Protein AF-A0A845YZS2-F1 (afdb_monomer_lite)

pLDDT: mean 95.35, std 3.65, range [79.06, 98.12]

Foldseek 3Di:
DDDDPVPDWDWDADPQFRIAIPVGDTHRDDPVCVVVVVVVVVVVVD

Secondary structure (DSSP, 8-state):
----GGG---EEE-SSEEEEETTS-EEEPP-TTHHHHHHHHHHTT-

Radius of gyration: 17.39 Å; chains: 1; bounding box: 46×20×36 Å

Sequence (46 aa):
MEPTLKNTLGIDMGLKEFLVTSEGESIPIPQYYRKSQQRLKILQKR

Structure (mmCIF, N/CA/C/O backbone):
data_AF-A0A845YZS2-F1
#
_entry.id   AF-A0A845YZS2-F1
#
loop_
_atom_site.group_PDB
_atom_site.id
_atom_site.type_symbol
_atom_site.label_atom_id
_atom_site.label_alt_id
_atom_site.label_comp_id
_atom_site.label_asym_id
_atom_site.label_entity_id
_atom_site.label_seq_id
_atom_site.pdbx_PDB_ins_code
_atom_site.Cartn_x
_atom_site.Cartn_y
_atom_site.Cartn_z
_atom_site.occupancy
_atom_site.B_iso_or_equiv
_atom_site.auth_seq_id
_atom_site.auth_comp_id
_atom_site.auth_asym_id
_atom_site.auth_atom_id
_atom_site.pdbx_PDB_model_num
ATOM 1 N N . MET A 1 1 ? 22.936 11.406 -8.402 1.00 79.06 1 MET A N 1
ATOM 2 C CA . MET A 1 1 ? 22.715 10.232 -9.270 1.00 79.06 1 MET A CA 1
ATOM 3 C C . MET A 1 1 ? 21.517 10.582 -10.115 1.00 79.06 1 MET A C 1
ATOM 5 O O . MET A 1 1 ? 20.465 10.823 -9.542 1.00 79.06 1 MET A O 1
ATOM 9 N N . GLU A 1 2 ? 21.700 10.691 -11.425 1.00 91.94 2 GLU A N 1
ATOM 10 C CA . GLU A 1 2 ? 20.618 11.114 -12.314 1.00 91.94 2 GLU A CA 1
ATOM 11 C C . GLU A 1 2 ? 19.717 9.926 -12.690 1.00 91.94 2 GLU A C 1
ATOM 13 O O . GLU A 1 2 ? 20.217 8.803 -12.859 1.00 91.94 2 GLU A O 1
ATOM 18 N N . PRO A 1 3 ? 18.399 10.135 -12.830 1.00 91.31 3 PRO A N 1
ATOM 19 C CA . PRO A 1 3 ? 17.503 9.136 -13.394 1.00 91.31 3 PRO A CA 1
ATOM 20 C C . PRO A 1 3 ? 17.909 8.761 -14.827 1.00 91.31 3 PRO A C 1
ATOM 22 O O . PRO A 1 3 ? 18.231 9.611 -15.653 1.00 91.31 3 PRO A O 1
ATOM 25 N N . THR A 1 4 ? 17.881 7.468 -15.131 1.00 95.56 4 THR A N 1
ATOM 26 C CA . THR A 1 4 ? 18.141 6.881 -16.448 1.00 95.56 4 THR A CA 1
ATOM 27 C C . THR A 1 4 ? 17.168 5.730 -16.674 1.00 95.56 4 THR A C 1
ATOM 29 O O . THR A 1 4 ? 16.663 5.138 -15.724 1.00 95.56 4 THR A O 1
ATOM 32 N N . LEU A 1 5 ? 16.965 5.317 -17.924 1.00 91.56 5 LEU A N 1
ATOM 33 C CA . LEU A 1 5 ? 16.144 4.133 -18.209 1.00 91.56 5 LEU A CA 1
ATOM 34 C C . LEU A 1 5 ? 16.664 2.867 -17.504 1.00 91.56 5 LEU A C 1
ATOM 36 O O . LEU A 1 5 ? 15.874 2.017 -17.119 1.00 91.56 5 LEU A O 1
ATOM 40 N N . LYS A 1 6 ? 17.982 2.763 -17.279 1.00 92.50 6 LYS A N 1
ATOM 41 C CA . LYS A 1 6 ? 18.605 1.619 -16.593 1.00 92.50 6 LYS A CA 1
ATOM 42 C C . LYS A 1 6 ? 18.332 1.571 -15.089 1.00 92.50 6 LYS A C 1
ATOM 44 O O . LYS A 1 6 ? 18.502 0.515 -14.498 1.00 92.50 6 LYS A O 1
ATOM 49 N N . ASN A 1 7 ? 17.980 2.698 -14.471 1.00 93.06 7 ASN A N 1
ATOM 50 C CA . ASN A 1 7 ? 17.659 2.779 -13.041 1.00 93.06 7 ASN A CA 1
ATOM 51 C C . ASN A 1 7 ? 16.185 3.134 -12.790 1.00 93.06 7 ASN A C 1
ATOM 53 O O . ASN A 1 7 ? 15.816 3.484 -11.671 1.00 93.06 7 ASN A O 1
ATOM 57 N N . THR A 1 8 ? 15.356 3.059 -13.834 1.00 95.00 8 THR A N 1
ATOM 58 C CA . THR A 1 8 ? 13.914 3.263 -13.736 1.00 95.00 8 THR A CA 1
ATOM 59 C C . THR A 1 8 ? 13.247 1.939 -13.385 1.00 95.00 8 THR A C 1
ATOM 61 O O . THR A 1 8 ? 13.502 0.932 -14.040 1.00 95.00 8 THR A O 1
ATOM 64 N N . LEU A 1 9 ? 12.361 1.958 -12.390 1.00 95.38 9 LEU A N 1
ATOM 65 C CA . LEU A 1 9 ? 11.515 0.830 -12.013 1.00 95.38 9 LEU A CA 1
ATOM 66 C C . LEU A 1 9 ? 10.054 1.200 -12.275 1.00 95.38 9 LEU A C 1
ATOM 68 O O . LEU A 1 9 ? 9.581 2.234 -11.798 1.00 95.38 9 LEU A O 1
ATOM 72 N N . GLY A 1 10 ? 9.343 0.371 -13.037 1.00 96.19 10 GLY A N 1
ATOM 73 C CA . GLY A 1 10 ? 7.904 0.522 -13.218 1.00 96.19 10 GLY A CA 1
ATOM 74 C C . GLY A 1 10 ? 7.161 0.035 -11.979 1.00 96.19 10 GLY A C 1
ATOM 75 O O . GLY A 1 10 ? 7.523 -0.995 -11.413 1.00 96.19 10 GLY A O 1
ATOM 76 N N . ILE A 1 11 ? 6.121 0.759 -11.574 1.00 97.31 11 ILE A N 1
ATOM 77 C CA . ILE A 1 11 ? 5.225 0.358 -10.487 1.00 97.31 11 ILE A CA 1
ATOM 78 C C . ILE A 1 11 ? 3.780 0.390 -10.981 1.00 97.31 11 ILE A C 1
ATOM 80 O O . ILE A 1 11 ? 3.355 1.360 -11.609 1.0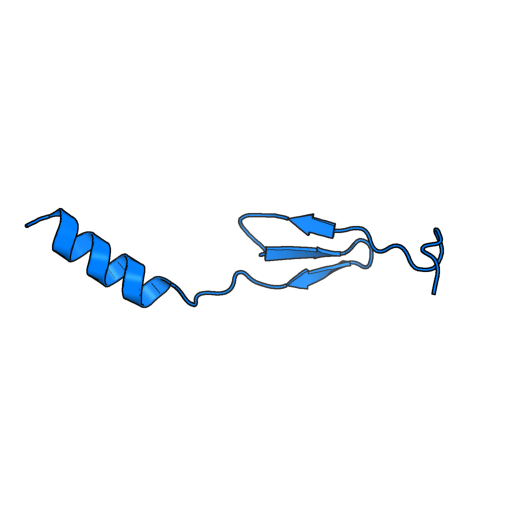0 97.31 11 ILE A O 1
ATOM 84 N N . ASP A 1 12 ? 3.034 -0.665 -10.685 1.00 97.19 12 ASP A N 1
ATOM 85 C CA . ASP A 1 12 ? 1.579 -0.720 -10.800 1.00 97.19 12 ASP A CA 1
ATOM 86 C C . ASP A 1 12 ? 0.985 -0.792 -9.392 1.00 97.19 12 ASP A C 1
ATOM 88 O O . ASP A 1 12 ? 1.504 -1.517 -8.546 1.00 97.19 12 ASP A O 1
ATOM 92 N N . MET A 1 13 ? -0.068 -0.030 -9.106 1.00 96.94 13 MET A N 1
ATOM 93 C CA . MET A 1 13 ? -0.650 0.080 -7.763 1.00 96.94 13 MET A CA 1
ATOM 94 C C . MET A 1 13 ? -2.091 -0.417 -7.759 1.00 96.94 13 MET A C 1
ATOM 96 O O . MET A 1 13 ? -2.872 -0.071 -8.644 1.00 96.94 13 MET A O 1
ATOM 100 N N . GLY A 1 14 ? -2.481 -1.180 -6.733 1.00 94.00 14 GLY A N 1
ATOM 101 C CA . GLY A 1 14 ? -3.778 -1.853 -6.734 1.00 94.00 14 GLY A CA 1
ATOM 102 C C . GLY A 1 14 ? -4.434 -2.059 -5.369 1.00 94.00 14 GLY A C 1
ATOM 103 O O . GLY A 1 14 ? -3.920 -1.712 -4.309 1.00 94.00 14 GLY A O 1
ATOM 104 N N . LEU A 1 15 ? -5.638 -2.639 -5.419 1.00 91.75 15 LEU A N 1
ATOM 105 C CA . LEU A 1 15 ? -6.426 -3.036 -4.242 1.00 91.75 15 LEU A CA 1
ATOM 106 C C . LEU A 1 15 ? -6.227 -4.504 -3.844 1.00 91.75 15 LEU A C 1
ATOM 108 O O . LEU A 1 15 ? -6.768 -4.934 -2.829 1.00 91.75 15 LEU A O 1
ATOM 112 N N . LYS A 1 16 ? -5.516 -5.290 -4.659 1.00 92.44 16 LYS A N 1
ATOM 113 C CA . LYS A 1 16 ? -5.160 -6.683 -4.351 1.00 92.44 16 LYS A CA 1
ATOM 114 C C . LYS A 1 16 ? -3.768 -6.744 -3.722 1.00 92.44 16 LYS A C 1
ATOM 116 O O . LYS A 1 16 ? -3.620 -7.262 -2.623 1.00 92.44 16 LYS A O 1
ATOM 121 N N . GLU A 1 17 ? -2.802 -6.134 -4.399 1.00 96.88 17 GLU A N 1
ATOM 122 C CA . GLU A 1 17 ? -1.447 -5.865 -3.917 1.00 96.88 17 GLU A CA 1
ATOM 123 C C . GLU A 1 17 ? -1.269 -4.350 -3.809 1.00 96.88 17 GLU A C 1
ATOM 125 O O . GLU A 1 17 ? -1.832 -3.617 -4.622 1.00 96.88 17 GLU A O 1
ATOM 130 N N . PHE A 1 18 ? -0.501 -3.878 -2.826 1.00 96.69 18 PHE A N 1
ATOM 131 C CA . PHE A 1 18 ? -0.197 -2.453 -2.667 1.00 96.69 18 PHE A CA 1
ATOM 132 C C . PHE A 1 18 ? 0.509 -1.898 -3.900 1.00 96.69 18 PHE A C 1
ATOM 134 O O . PHE A 1 18 ? 0.104 -0.863 -4.431 1.00 96.69 18 PHE A O 1
ATOM 141 N N . LEU A 1 19 ? 1.536 -2.615 -4.358 1.00 97.50 19 LEU A N 1
ATOM 142 C CA . LEU A 1 19 ? 2.158 -2.384 -5.651 1.00 97.50 19 LEU A CA 1
ATOM 143 C C . LEU A 1 19 ? 2.776 -3.664 -6.212 1.00 97.50 19 LEU A C 1
ATOM 145 O O . LEU A 1 19 ? 3.149 -4.561 -5.453 1.00 97.50 19 LEU A O 1
ATOM 149 N N . VAL A 1 20 ? 2.906 -3.712 -7.531 1.00 97.50 20 VAL A N 1
ATOM 150 C CA . VAL A 1 20 ? 3.663 -4.711 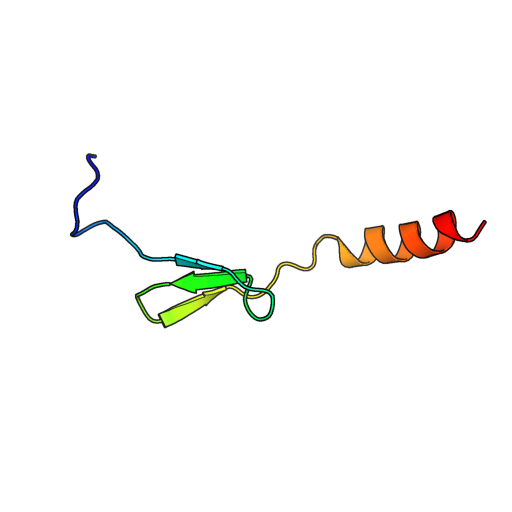-8.286 1.00 97.50 20 VAL A CA 1
ATOM 151 C C . VAL A 1 20 ? 4.709 -3.977 -9.116 1.00 97.50 20 VAL A C 1
ATOM 153 O O . VAL A 1 20 ? 4.405 -2.963 -9.744 1.00 97.50 20 VAL A O 1
ATOM 156 N N . THR A 1 21 ? 5.949 -4.449 -9.104 1.00 97.44 21 THR A N 1
ATOM 157 C CA . THR A 1 21 ? 7.040 -3.846 -9.873 1.00 97.44 21 THR A CA 1
ATOM 158 C C . THR A 1 21 ? 7.093 -4.419 -11.289 1.00 97.44 21 THR A C 1
ATOM 160 O O . THR A 1 21 ? 6.627 -5.530 -11.548 1.00 97.44 21 THR A O 1
ATOM 163 N N . SER A 1 22 ? 7.727 -3.704 -12.221 1.00 96.44 22 SER A N 1
ATOM 164 C CA . SER A 1 22 ? 8.008 -4.216 -13.572 1.00 96.44 22 SER A CA 1
ATOM 165 C C . SER A 1 22 ? 8.951 -5.429 -13.594 1.00 96.44 22 SER A C 1
ATOM 167 O O . SER A 1 22 ? 9.131 -6.036 -14.645 1.00 96.44 22 SER A O 1
ATOM 169 N N . GLU A 1 23 ? 9.544 -5.782 -12.452 1.00 96.31 23 GLU A N 1
ATOM 170 C CA . GLU A 1 23 ? 10.378 -6.974 -12.253 1.00 96.31 23 GLU A CA 1
ATOM 171 C C . GLU A 1 23 ? 9.571 -8.170 -11.710 1.00 96.31 23 GLU A C 1
ATOM 173 O O . GLU A 1 23 ? 10.108 -9.263 -11.547 1.00 96.31 23 GLU A O 1
ATOM 178 N N . GLY A 1 24 ? 8.267 -7.988 -11.468 1.00 95.50 24 GLY A N 1
ATOM 179 C CA . GLY A 1 24 ? 7.364 -9.035 -10.987 1.00 95.50 24 GLY A CA 1
ATOM 180 C C . GLY A 1 24 ? 7.311 -9.182 -9.465 1.00 95.50 24 GLY A C 1
ATOM 181 O O . GLY A 1 24 ? 6.661 -10.104 -8.972 1.00 95.50 24 GLY A O 1
ATOM 182 N N . GLU A 1 25 ? 7.951 -8.289 -8.708 1.00 97.38 25 GLU A N 1
ATOM 183 C CA . GLU A 1 25 ? 7.867 -8.281 -7.246 1.00 97.38 25 GLU A CA 1
ATOM 184 C C . GLU A 1 25 ? 6.563 -7.625 -6.784 1.00 97.38 25 GLU A C 1
ATOM 186 O O . GLU A 1 25 ? 6.157 -6.594 -7.314 1.00 97.38 25 GLU A O 1
ATOM 191 N N . SER A 1 26 ? 5.909 -8.188 -5.767 1.00 97.31 26 SER A N 1
ATOM 192 C CA . SER A 1 26 ? 4.655 -7.660 -5.222 1.00 97.31 26 SER A CA 1
ATOM 193 C C . SER A 1 26 ? 4.784 -7.303 -3.749 1.00 97.31 26 SER A C 1
ATOM 195 O O . SER A 1 26 ? 5.271 -8.105 -2.949 1.00 97.31 26 SER A O 1
ATOM 197 N N . ILE A 1 27 ? 4.260 -6.139 -3.375 1.00 97.31 27 ILE A N 1
ATOM 198 C CA . ILE A 1 27 ? 4.131 -5.715 -1.983 1.00 97.31 27 ILE A CA 1
ATOM 199 C C . ILE A 1 27 ? 2.665 -5.849 -1.561 1.00 97.31 27 ILE A C 1
ATOM 201 O O . ILE A 1 27 ? 1.799 -5.256 -2.206 1.00 97.31 27 ILE A O 1
ATOM 205 N N . PRO A 1 28 ? 2.356 -6.566 -0.466 1.00 97.12 28 PRO A N 1
ATOM 206 C CA . PRO A 1 28 ? 0.984 -6.726 -0.001 1.00 97.12 28 PRO A CA 1
ATOM 207 C C . PRO A 1 28 ? 0.444 -5.444 0.640 1.00 97.12 28 PRO A C 1
ATOM 209 O O . PRO A 1 28 ? 1.196 -4.601 1.131 1.00 97.12 28 PRO A O 1
ATOM 212 N N . ILE A 1 29 ? -0.886 -5.317 0.707 1.00 96.12 29 ILE A N 1
ATOM 213 C CA . ILE A 1 29 ? -1.553 -4.160 1.326 1.00 96.12 29 ILE A CA 1
ATOM 214 C C . ILE A 1 29 ? -1.203 -4.045 2.816 1.00 96.12 29 ILE A C 1
ATOM 216 O O . ILE A 1 29 ? -1.580 -4.931 3.598 1.00 96.12 29 ILE A O 1
ATOM 220 N N . PRO A 1 30 ? -0.600 -2.924 3.256 1.00 95.12 30 PRO A N 1
ATOM 221 C CA . PRO A 1 30 ? -0.381 -2.670 4.669 1.00 95.12 30 PRO A CA 1
ATOM 222 C C . PRO A 1 30 ? -1.707 -2.515 5.419 1.00 95.12 30 PRO A C 1
ATOM 224 O O . PRO A 1 30 ? -2.622 -1.821 4.984 1.00 95.12 30 PRO A O 1
ATOM 227 N N . GLN A 1 31 ? -1.814 -3.140 6.590 1.00 94.75 31 GLN A N 1
ATOM 228 C CA . GLN A 1 31 ? -3.063 -3.198 7.363 1.00 94.75 31 GLN A CA 1
ATOM 229 C C . GLN A 1 31 ? -3.052 -2.307 8.614 1.00 94.75 31 GLN A C 1
ATOM 231 O O . GLN A 1 31 ? -3.779 -2.572 9.576 1.00 94.75 31 GLN A O 1
ATOM 236 N N . TYR A 1 32 ? -2.246 -1.239 8.611 1.00 95.94 32 TYR A N 1
ATOM 237 C CA . TYR A 1 32 ? -2.022 -0.371 9.777 1.00 95.94 32 TYR A CA 1
ATOM 238 C C . TYR A 1 32 ? -3.316 0.221 10.354 1.00 95.94 32 TYR A C 1
ATOM 240 O O . TYR A 1 32 ? -3.455 0.364 11.568 1.00 95.94 32 TYR A O 1
ATOM 248 N N . TYR A 1 33 ? -4.299 0.504 9.496 1.00 96.00 33 TYR A N 1
ATOM 249 C CA . TYR A 1 33 ? -5.533 1.186 9.886 1.00 96.00 33 TYR A CA 1
ATOM 250 C C . TYR A 1 33 ? -6.706 0.260 10.227 1.00 96.00 33 TYR A C 1
ATOM 252 O O . TYR A 1 33 ? -7.770 0.758 10.589 1.00 96.00 33 TYR A O 1
ATOM 260 N N . ARG A 1 34 ? -6.558 -1.074 10.191 1.00 96.00 34 ARG A N 1
ATOM 261 C CA . ARG A 1 34 ? -7.698 -1.979 10.458 1.00 96.00 34 ARG A CA 1
ATOM 262 C C . ARG A 1 34 ? -8.354 -1.724 11.818 1.00 96.00 34 ARG A C 1
ATOM 264 O O . ARG A 1 34 ? -9.578 -1.667 11.913 1.00 96.00 34 ARG A O 1
ATOM 271 N N . LYS A 1 35 ? -7.550 -1.526 12.870 1.00 97.50 35 LYS A N 1
ATOM 272 C CA . LYS A 1 35 ? -8.054 -1.274 14.233 1.00 97.50 35 LYS A CA 1
ATOM 273 C C . LYS A 1 35 ? -8.753 0.084 14.350 1.00 97.50 35 LYS A C 1
ATOM 275 O O . LYS A 1 35 ? -9.821 0.175 14.954 1.00 97.50 35 LYS A O 1
ATOM 280 N N . SER A 1 36 ? -8.178 1.141 13.770 1.00 97.94 36 SER A N 1
ATOM 281 C CA . SER A 1 36 ? -8.773 2.482 13.817 1.00 97.94 36 SER A CA 1
ATOM 282 C C . SER A 1 36 ? -10.058 2.558 12.991 1.00 97.94 36 SER A C 1
ATOM 284 O O . SER A 1 36 ? -11.040 3.121 13.467 1.00 97.94 36 SER A O 1
ATOM 286 N N . GLN A 1 37 ? -10.101 1.918 11.819 1.00 97.69 37 GLN A N 1
ATOM 287 C CA . GLN A 1 37 ? -11.306 1.805 10.990 1.00 97.69 37 GLN A CA 1
ATOM 288 C C . GLN A 1 37 ? -12.439 1.063 11.714 1.00 97.69 37 GLN A C 1
ATOM 290 O O . GLN A 1 37 ? -13.582 1.521 11.699 1.00 97.69 37 GLN A O 1
ATOM 295 N N . GLN A 1 38 ? -12.135 -0.043 12.406 1.00 97.69 38 GLN A N 1
ATOM 296 C CA . GLN A 1 38 ? -13.122 -0.762 13.222 1.00 97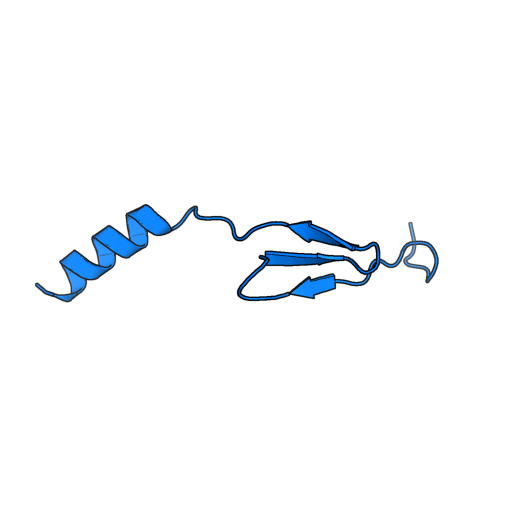.69 38 GLN A CA 1
ATOM 297 C C . GLN A 1 38 ? -13.699 0.122 14.335 1.00 97.69 38 GLN A C 1
ATOM 299 O O . GLN A 1 38 ? -14.916 0.167 14.516 1.00 97.69 38 GLN A O 1
ATOM 304 N N . ARG A 1 39 ? -12.845 0.869 15.046 1.00 98.00 39 ARG A N 1
ATOM 305 C CA . ARG A 1 39 ? -13.284 1.819 16.078 1.00 98.00 39 ARG A CA 1
ATOM 306 C C . ARG A 1 39 ? -14.140 2.942 15.487 1.00 98.00 39 ARG A C 1
ATOM 308 O O . ARG A 1 39 ? -15.188 3.256 16.045 1.00 98.00 39 ARG A O 1
ATOM 315 N N . LEU A 1 40 ? -13.722 3.522 14.362 1.00 98.12 40 LEU A N 1
ATOM 316 C CA . LEU A 1 40 ? -14.443 4.603 13.690 1.00 98.12 40 LEU A CA 1
ATOM 317 C C . LEU A 1 40 ? -15.854 4.166 13.272 1.00 98.12 40 LEU A C 1
ATOM 319 O O . LEU A 1 40 ? -16.810 4.889 13.535 1.00 98.12 40 LEU A O 1
ATOM 323 N N . LYS A 1 41 ? -16.003 2.950 12.726 1.00 98.00 41 LYS A N 1
ATOM 324 C CA . LYS A 1 41 ? -17.308 2.364 12.368 1.00 98.00 41 LYS A CA 1
ATOM 325 C C . LYS A 1 41 ? -18.277 2.286 13.553 1.00 98.00 41 LYS A C 1
ATOM 327 O O . LYS A 1 41 ? -19.481 2.409 13.358 1.00 98.00 41 LYS A O 1
ATOM 332 N N . ILE A 1 42 ? -17.777 2.038 14.766 1.00 98.12 42 ILE A N 1
ATOM 333 C CA . ILE A 1 42 ? -18.606 2.012 15.983 1.00 98.12 42 ILE A CA 1
ATOM 334 C C . ILE A 1 42 ? -19.012 3.434 16.377 1.00 98.12 42 ILE A C 1
ATOM 336 O O . ILE A 1 42 ? -20.171 3.661 16.711 1.00 98.12 42 ILE A O 1
ATOM 340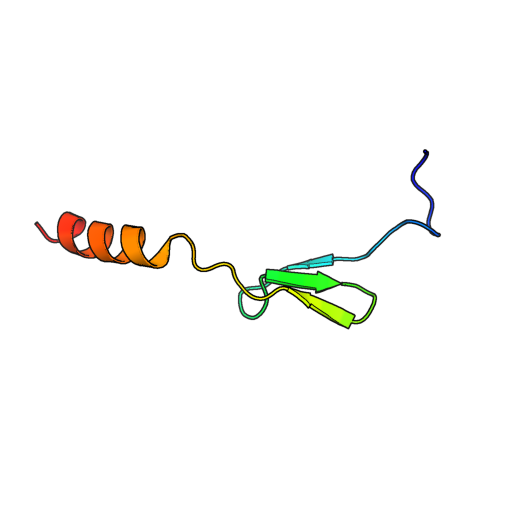 N N . LEU A 1 43 ? -18.074 4.385 16.328 1.00 98.12 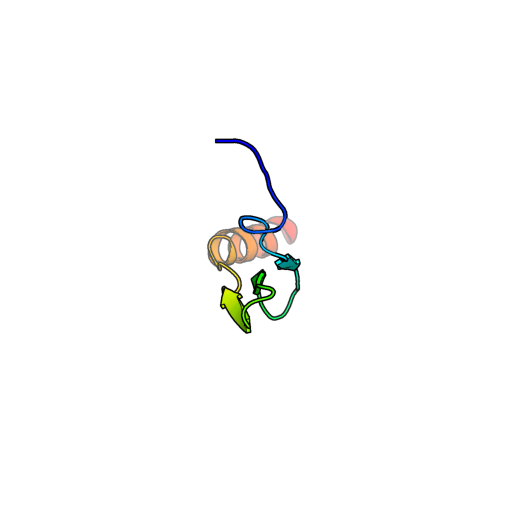43 LEU A N 1
ATOM 341 C CA . LEU A 1 43 ? -18.325 5.780 16.699 1.00 98.12 43 LEU A CA 1
ATOM 342 C C . LEU A 1 43 ? -19.320 6.468 15.758 1.00 98.12 43 LEU A C 1
ATOM 344 O O . LEU A 1 43 ? -20.175 7.190 16.239 1.00 98.12 43 LEU A O 1
ATOM 348 N N . GLN A 1 44 ? -19.256 6.198 14.453 1.00 97.75 44 GLN A N 1
ATOM 349 C CA . GLN A 1 44 ? -20.168 6.770 13.449 1.00 97.75 44 GLN A CA 1
ATOM 350 C C . GLN A 1 44 ? -21.620 6.272 13.551 1.00 97.75 44 GLN A C 1
ATOM 352 O O . GLN A 1 44 ? -22.488 6.790 12.859 1.00 97.75 44 GLN A O 1
ATOM 357 N N . LYS A 1 45 ? -21.881 5.233 14.352 1.00 95.69 45 LYS A N 1
ATOM 358 C CA . LYS A 1 45 ? -23.230 4.694 14.584 1.00 95.69 45 LYS A CA 1
ATOM 359 C C . LYS A 1 45 ? -23.897 5.235 15.851 1.00 95.69 45 LYS A C 1
ATOM 361 O O . LYS A 1 45 ? -25.0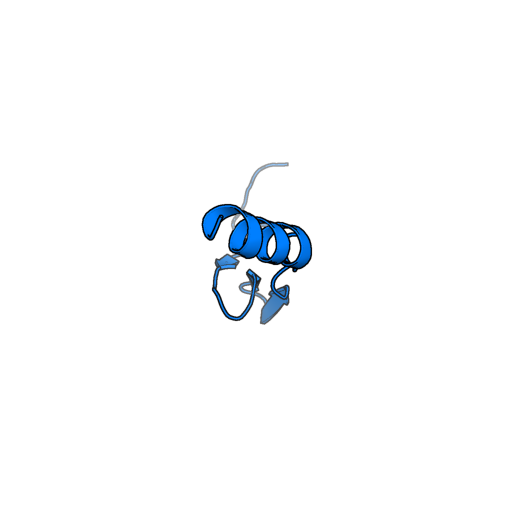59 4.909 16.076 1.00 95.69 45 LYS A O 1
ATOM 366 N N . ARG A 1 46 ? -23.147 5.936 16.704 1.00 82.88 46 ARG A N 1
ATOM 367 C CA . ARG A 1 46 ? -23.660 6.598 17.909 1.00 82.88 46 ARG A CA 1
ATOM 368 C C . ARG A 1 46 ? -24.130 7.994 17.547 1.00 82.88 46 ARG A C 1
ATOM 370 O O . ARG A 1 46 ? -25.131 8.413 18.156 1.00 82.88 46 ARG A O 1
#